Protein AF-A0A7S1H3G4-F1 (afdb_monomer_lite)

Foldseek 3Di:
DFAFDDDADAQADPVGGGDDDDDDDPVVPDPPDQDPWDKFADDDPDDPAQDKDFDWAADDAAARDDFHDPDNDGDDDDARTDDQFASGPPPHGAPHGRGHTDPDTQAIDSHRITTGDPSVSVND

Secondary structure (DSSP, 8-state):
-B--SSS---EEETTEEE--------TTS-TT-------EE---S--SS---EEEEEE-S-----S----TT--BPPPTT---SSEEETTTEE-SSTT--EEEEEEEEESSSEE---HHHHTT-

pLDDT: mean 86.73, std 7.77, range [60.0, 97.19]

Radius of gyration: 15.18 Å; chains: 1; bounding box: 39×26×37 Å

Sequence (124 aa):
SARGVGDNIVGMTASGARRALIQFDISRIPADAVVKDVVLDLDVKHSAGEPKLNLFRVTSPWSAGSAEGEGIDGTMAESEDSTWKYSTYTSIPWKTAGGDYDAQVLSSENMSFFWSTPELIKTV

Organism: NCBI:txid33649

Structure (mmCIF, N/CA/C/O backbone):
data_AF-A0A7S1H3G4-F1
#
_entry.id   AF-A0A7S1H3G4-F1
#
loop_
_atom_site.group_PDB
_atom_site.id
_atom_site.type_symbol
_atom_site.label_atom_id
_atom_site.label_alt_id
_atom_site.label_comp_id
_atom_site.label_asym_id
_atom_site.label_entity_id
_atom_site.label_seq_id
_atom_site.pdbx_PDB_ins_code
_atom_site.Cartn_x
_atom_site.Cartn_y
_atom_site.Cartn_z
_atom_site.occupancy
_atom_site.B_iso_or_equiv
_atom_site.auth_seq_id
_atom_site.auth_comp_id
_atom_site.auth_asym_id
_atom_site.auth_atom_id
_atom_site.pdbx_PDB_model_num
ATOM 1 N N . SER A 1 1 ? 11.225 0.964 -11.741 1.00 75.06 1 SER A N 1
ATOM 2 C CA . SER A 1 1 ? 11.574 -0.195 -10.916 1.00 75.06 1 SER A CA 1
ATOM 3 C C . SER A 1 1 ? 10.403 -0.533 -10.022 1.00 75.06 1 SER A C 1
ATOM 5 O O . SER A 1 1 ? 9.556 0.335 -9.796 1.00 75.06 1 SER A O 1
ATOM 7 N N . ALA A 1 2 ? 10.355 -1.777 -9.570 1.00 77.19 2 ALA A N 1
ATOM 8 C CA . ALA A 1 2 ? 9.401 -2.281 -8.596 1.00 77.19 2 ALA A CA 1
ATOM 9 C C . ALA A 1 2 ? 10.149 -2.942 -7.436 1.00 77.19 2 ALA A C 1
ATOM 11 O O . ALA A 1 2 ? 11.342 -3.253 -7.542 1.00 77.19 2 ALA A O 1
ATOM 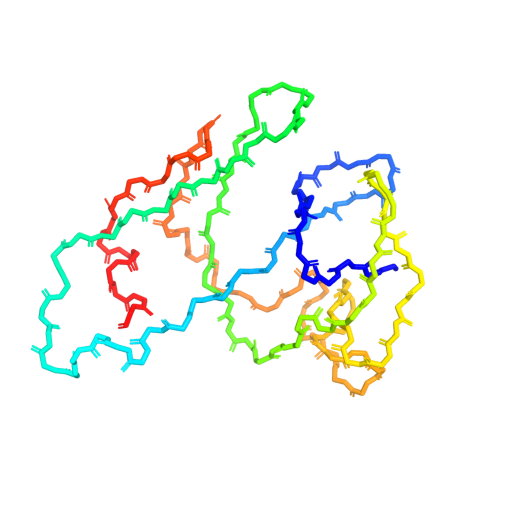12 N N . ARG A 1 3 ? 9.430 -3.111 -6.330 1.00 79.00 3 ARG A N 1
ATOM 13 C CA . ARG A 1 3 ? 9.800 -3.998 -5.237 1.00 79.00 3 ARG A CA 1
ATOM 14 C C . ARG A 1 3 ? 8.501 -4.585 -4.697 1.00 79.00 3 ARG A C 1
ATOM 16 O O . ARG A 1 3 ? 7.622 -3.821 -4.306 1.00 79.00 3 ARG A O 1
ATOM 23 N N . GLY A 1 4 ? 8.376 -5.899 -4.788 1.00 70.31 4 GLY A N 1
ATOM 24 C CA . GLY A 1 4 ? 7.223 -6.668 -4.368 1.00 70.31 4 GLY A CA 1
ATOM 25 C C . GLY A 1 4 ? 7.252 -6.942 -2.873 1.00 70.31 4 GLY A C 1
ATOM 26 O O . GLY A 1 4 ? 7.626 -6.082 -2.074 1.00 70.31 4 GLY A O 1
ATOM 27 N N . VAL A 1 5 ? 6.828 -8.140 -2.483 1.00 70.38 5 VAL A N 1
ATOM 28 C CA . VAL A 1 5 ? 6.708 -8.531 -1.072 1.00 70.38 5 VAL A CA 1
ATOM 29 C C . VAL A 1 5 ? 8.082 -8.571 -0.389 1.00 70.38 5 VAL A C 1
ATOM 31 O O . VAL A 1 5 ? 9.041 -9.087 -0.951 1.00 70.38 5 VAL A O 1
ATOM 34 N N . GLY A 1 6 ? 8.168 -8.062 0.845 1.00 72.94 6 GLY A N 1
ATOM 35 C CA . GLY A 1 6 ? 9.375 -8.138 1.674 1.00 72.94 6 GLY A CA 1
ATOM 36 C C . GLY A 1 6 ? 9.767 -6.796 2.287 1.00 72.94 6 GLY A C 1
ATOM 37 O O . GLY A 1 6 ? 8.912 -6.012 2.709 1.00 72.94 6 GLY A O 1
ATOM 38 N N . ASP A 1 7 ? 11.073 -6.540 2.357 1.00 74.50 7 ASP A N 1
ATOM 39 C CA . ASP A 1 7 ? 11.607 -5.297 2.909 1.00 74.50 7 ASP A CA 1
ATOM 40 C C . ASP A 1 7 ? 11.174 -4.109 2.055 1.00 74.50 7 ASP A C 1
ATOM 42 O O . ASP A 1 7 ? 11.466 -4.021 0.863 1.00 74.50 7 ASP A O 1
ATOM 46 N N . ASN A 1 8 ? 10.493 -3.155 2.672 1.00 80.12 8 ASN A N 1
ATOM 47 C CA . ASN A 1 8 ? 9.981 -1.986 1.977 1.00 80.12 8 ASN A CA 1
ATOM 48 C C . ASN A 1 8 ? 10.896 -0.775 2.167 1.00 80.12 8 ASN A C 1
ATOM 50 O O . ASN A 1 8 ? 11.570 -0.633 3.184 1.00 80.12 8 ASN A O 1
ATOM 54 N N . ILE A 1 9 ? 10.895 0.121 1.181 1.00 79.31 9 ILE A N 1
ATOM 55 C CA . ILE A 1 9 ? 11.679 1.360 1.209 1.00 79.31 9 ILE A CA 1
ATOM 56 C C . ILE A 1 9 ? 10.716 2.536 1.166 1.00 79.31 9 ILE A C 1
ATOM 58 O O . ILE A 1 9 ? 9.851 2.616 0.292 1.00 79.31 9 ILE A O 1
ATOM 62 N N . VAL A 1 10 ? 10.884 3.472 2.096 1.00 85.25 10 VAL A N 1
ATOM 63 C CA . VAL A 1 10 ? 10.061 4.680 2.204 1.00 85.25 10 VAL A CA 1
ATOM 64 C C . VAL A 1 10 ? 10.968 5.903 2.266 1.00 85.25 10 VAL A C 1
ATOM 66 O O . VAL A 1 10 ? 12.048 5.857 2.847 1.00 85.25 10 VAL A O 1
ATOM 69 N N . GLY A 1 11 ? 10.525 7.010 1.673 1.00 82.19 11 GLY A N 1
ATOM 70 C CA . GLY A 1 11 ? 11.220 8.293 1.748 1.00 82.19 11 GLY A CA 1
ATOM 71 C C . GLY A 1 11 ? 11.981 8.639 0.473 1.00 82.19 11 GLY A C 1
ATOM 72 O O . GLY A 1 11 ? 11.632 8.190 -0.617 1.00 82.19 11 GLY A O 1
ATOM 73 N N . MET A 1 12 ? 12.983 9.508 0.585 1.00 81.00 12 MET A N 1
ATOM 74 C CA . MET A 1 12 ? 13.758 9.984 -0.560 1.00 81.00 12 MET A CA 1
ATOM 75 C C . MET A 1 12 ? 15.080 9.225 -0.660 1.00 81.00 12 MET A C 1
ATOM 77 O O . MET A 1 12 ? 15.841 9.165 0.300 1.00 81.00 12 MET A O 1
ATOM 81 N N . THR A 1 13 ? 15.366 8.689 -1.843 1.00 76.31 13 THR A N 1
ATOM 82 C CA . THR A 1 13 ? 16.654 8.066 -2.181 1.00 76.31 13 THR A CA 1
ATOM 83 C C . THR A 1 13 ? 17.340 8.867 -3.288 1.00 76.31 13 THR A C 1
ATOM 85 O O . THR A 1 13 ? 16.714 9.724 -3.917 1.00 76.31 13 THR A O 1
ATOM 88 N N . ALA A 1 14 ? 18.603 8.557 -3.598 1.00 77.94 14 ALA A N 1
ATOM 89 C CA . ALA A 1 14 ? 19.283 9.129 -4.767 1.00 77.94 14 ALA A CA 1
ATOM 90 C C . ALA A 1 14 ? 18.533 8.846 -6.087 1.00 77.94 14 ALA A C 1
ATOM 92 O O . ALA A 1 14 ? 18.640 9.607 -7.044 1.00 77.94 14 ALA A O 1
ATOM 93 N N . SER A 1 15 ? 17.729 7.779 -6.125 1.00 75.75 15 SER A N 1
ATOM 94 C CA . SER A 1 15 ? 16.904 7.370 -7.262 1.00 75.75 15 SER A CA 1
ATOM 95 C C . SER A 1 15 ? 15.434 7.825 -7.140 1.00 75.75 15 SER A C 1
ATOM 97 O O . SER A 1 15 ? 14.551 7.300 -7.831 1.00 75.75 15 SER A O 1
ATOM 99 N N . GLY A 1 16 ? 15.160 8.812 -6.278 1.00 80.75 16 GLY A N 1
ATOM 100 C CA . GLY A 1 16 ? 13.875 9.499 -6.135 1.00 80.75 16 GLY A CA 1
ATOM 101 C C . GLY A 1 16 ? 13.029 9.041 -4.945 1.00 80.75 16 GLY A C 1
ATOM 102 O O . GLY A 1 16 ? 13.470 8.265 -4.092 1.00 80.75 16 GLY A O 1
ATOM 103 N N . ALA A 1 17 ? 11.791 9.541 -4.897 1.00 84.12 17 ALA A N 1
ATOM 104 C CA . ALA A 1 17 ? 10.839 9.223 -3.839 1.00 84.12 17 ALA A CA 1
ATOM 105 C C . ALA A 1 17 ? 10.408 7.748 -3.891 1.00 84.12 17 ALA A C 1
ATOM 107 O O . ALA A 1 17 ? 10.268 7.149 -4.964 1.00 84.12 17 ALA A O 1
ATOM 108 N N . ARG A 1 18 ? 10.194 7.169 -2.713 1.00 85.94 18 ARG A N 1
ATOM 109 C CA . ARG A 1 18 ? 9.733 5.803 -2.484 1.00 85.94 18 ARG A CA 1
ATOM 110 C C . ARG A 1 18 ? 8.573 5.819 -1.500 1.00 85.94 18 ARG A C 1
ATOM 112 O O . ARG A 1 18 ? 8.574 6.566 -0.520 1.00 85.94 18 ARG A O 1
ATOM 119 N N . ARG A 1 19 ? 7.576 4.995 -1.795 1.00 89.56 19 ARG A N 1
ATOM 120 C CA . ARG A 1 19 ? 6.410 4.747 -0.954 1.00 89.56 19 ARG A CA 1
ATOM 121 C C . ARG A 1 19 ? 6.242 3.242 -0.861 1.00 89.56 19 ARG A C 1
ATOM 123 O O . ARG A 1 19 ? 6.371 2.562 -1.876 1.00 89.56 19 ARG A O 1
ATOM 130 N N . ALA A 1 20 ? 5.955 2.767 0.340 1.00 89.81 20 ALA A N 1
ATOM 131 C CA . ALA A 1 20 ? 5.556 1.391 0.565 1.00 89.81 20 ALA A CA 1
ATOM 132 C C . ALA A 1 20 ? 4.038 1.284 0.431 1.00 89.81 20 ALA A C 1
ATOM 134 O O . ALA A 1 20 ? 3.310 2.184 0.858 1.00 89.81 20 ALA A O 1
ATOM 135 N N . LEU A 1 21 ? 3.577 0.177 -0.139 1.00 92.44 21 LEU A N 1
ATOM 136 C CA . LEU A 1 21 ? 2.178 -0.219 -0.109 1.00 92.44 21 LEU A CA 1
ATOM 137 C C . LEU A 1 21 ? 2.073 -1.420 0.824 1.00 92.44 21 LEU A C 1
ATOM 139 O O . LEU A 1 21 ? 2.846 -2.368 0.714 1.00 92.44 21 LEU A O 1
ATOM 143 N N . ILE A 1 22 ? 1.148 -1.352 1.775 1.00 90.56 22 ILE A N 1
ATOM 144 C CA . ILE A 1 22 ? 0.959 -2.385 2.790 1.00 90.56 22 ILE A CA 1
ATOM 145 C C . ILE A 1 22 ? -0.516 -2.761 2.784 1.00 90.56 22 ILE A C 1
ATOM 147 O O . ILE A 1 22 ? -1.387 -1.889 2.761 1.00 90.56 22 ILE A O 1
ATOM 151 N N . GLN A 1 23 ? -0.791 -4.060 2.794 1.00 90.44 23 GLN A N 1
ATOM 152 C CA . GLN A 1 23 ? -2.132 -4.608 2.909 1.00 90.44 23 GLN A CA 1
ATOM 153 C C . GLN A 1 23 ? -2.139 -5.678 3.995 1.00 90.44 23 GLN A C 1
ATOM 155 O O . GLN A 1 23 ? -1.207 -6.471 4.104 1.00 90.44 23 GLN A O 1
ATOM 160 N N . PHE A 1 24 ? -3.216 -5.703 4.773 1.00 88.62 24 PHE A N 1
ATOM 161 C CA . PHE A 1 24 ? -3.461 -6.717 5.787 1.00 88.62 24 PHE A CA 1
ATOM 162 C C . PHE A 1 24 ? -4.664 -7.557 5.370 1.00 88.62 24 PHE A C 1
ATOM 164 O O . PHE A 1 24 ? -5.681 -7.014 4.933 1.00 88.62 24 PHE A O 1
ATOM 171 N N . ASP A 1 25 ? -4.558 -8.875 5.524 1.00 89.81 25 ASP A N 1
ATOM 172 C CA . ASP A 1 25 ? -5.726 -9.746 5.466 1.00 89.81 25 ASP A CA 1
ATOM 173 C C . ASP A 1 25 ? -6.465 -9.672 6.806 1.00 89.81 25 ASP A C 1
ATOM 175 O O . ASP A 1 25 ? -6.039 -10.237 7.815 1.00 89.81 25 ASP A O 1
ATOM 179 N N . ILE A 1 26 ? -7.577 -8.943 6.803 1.00 88.81 26 ILE A N 1
ATOM 180 C CA . ILE A 1 26 ? -8.448 -8.759 7.965 1.00 88.81 26 ILE A CA 1
ATOM 181 C C . ILE A 1 26 ? -9.653 -9.707 7.959 1.00 88.81 26 ILE A C 1
ATOM 183 O O . ILE A 1 26 ? -10.526 -9.573 8.808 1.00 88.81 26 ILE A O 1
ATOM 187 N N . SER A 1 27 ? -9.710 -10.692 7.053 1.00 89.75 27 SER A N 1
ATOM 188 C CA . SER A 1 27 ? -10.849 -11.624 6.918 1.00 89.75 27 SER A CA 1
ATOM 189 C C . SER A 1 27 ? -11.161 -12.431 8.183 1.00 89.75 27 SER A C 1
ATOM 191 O O . SER A 1 27 ? -12.252 -12.982 8.325 1.00 89.75 27 SER A O 1
ATOM 193 N N . ARG A 1 28 ? -10.207 -12.499 9.118 1.00 90.31 28 ARG A N 1
ATOM 194 C CA . ARG A 1 28 ? -10.361 -13.157 10.422 1.00 90.31 28 ARG A CA 1
ATOM 195 C C . ARG A 1 28 ? -11.063 -12.293 11.470 1.00 90.31 28 ARG A C 1
ATOM 197 O O . ARG A 1 28 ? -11.441 -12.825 12.511 1.00 90.31 28 ARG A O 1
ATOM 204 N N . ILE A 1 29 ? -11.209 -10.991 11.232 1.00 89.00 29 ILE A N 1
ATOM 205 C CA . ILE A 1 29 ? -11.960 -10.091 12.108 1.00 89.00 29 ILE A CA 1
ATOM 206 C C . ILE A 1 29 ? -13.454 -10.279 11.794 1.00 89.00 29 ILE A C 1
ATOM 208 O O . ILE A 1 29 ? -13.848 -10.125 10.637 1.00 89.00 29 ILE A O 1
ATOM 212 N N . PRO A 1 30 ? -14.298 -10.632 12.782 1.00 92.00 30 PRO A N 1
ATOM 213 C CA . PRO A 1 30 ? -15.739 -10.745 12.569 1.00 92.00 30 PRO A CA 1
ATOM 214 C C . PRO A 1 30 ? -16.345 -9.438 12.048 1.00 92.00 30 PRO A C 1
ATOM 216 O O . PRO A 1 30 ? -15.963 -8.357 12.488 1.00 92.00 30 PRO A O 1
ATOM 219 N N . ALA A 1 31 ? -17.329 -9.533 11.152 1.00 87.81 31 ALA A N 1
ATOM 220 C CA . ALA A 1 31 ? -17.966 -8.359 10.547 1.00 87.81 31 ALA A CA 1
ATOM 221 C C . ALA A 1 31 ? -18.731 -7.476 11.556 1.00 87.81 31 ALA A C 1
ATOM 223 O O . ALA A 1 31 ? -19.000 -6.312 11.274 1.00 87.81 31 ALA A O 1
ATOM 224 N N . ASP A 1 32 ? -19.095 -8.024 12.717 1.00 91.75 32 ASP A N 1
ATOM 225 C CA . ASP A 1 32 ? -19.755 -7.331 13.826 1.00 91.75 32 ASP A CA 1
ATOM 226 C C . ASP A 1 32 ? -18.782 -6.904 14.941 1.00 91.75 32 ASP A C 1
ATOM 228 O O . ASP A 1 32 ? -19.204 -6.345 15.957 1.00 91.75 32 ASP A O 1
ATOM 232 N N . ALA A 1 33 ? -17.478 -7.146 14.770 1.00 92.06 33 ALA A N 1
ATOM 233 C CA . ALA A 1 33 ? -16.479 -6.738 15.741 1.00 92.06 33 ALA A CA 1
ATOM 234 C C . ALA A 1 33 ? -16.383 -5.210 15.812 1.00 92.06 33 ALA A C 1
ATOM 236 O O . ALA A 1 33 ? -16.224 -4.514 14.811 1.00 92.06 33 ALA A O 1
ATOM 237 N N . VAL A 1 34 ? -16.405 -4.682 17.035 1.00 90.69 34 VAL A N 1
ATOM 238 C CA . VAL A 1 34 ? -16.103 -3.272 17.281 1.00 90.69 34 VAL A CA 1
ATOM 239 C C . VAL A 1 34 ? -14.600 -3.136 17.485 1.00 90.69 34 VAL A C 1
ATOM 241 O O . VAL A 1 34 ? -14.073 -3.493 18.542 1.00 90.69 34 VAL A O 1
ATOM 244 N N . VAL A 1 35 ? -13.910 -2.611 16.475 1.00 89.38 35 VAL A N 1
ATOM 245 C CA . VAL A 1 35 ? -12.484 -2.284 16.564 1.00 89.38 35 VAL A CA 1
ATOM 246 C C . VAL A 1 35 ? -12.317 -1.091 17.501 1.00 89.38 35 VAL A C 1
ATOM 248 O O . VAL A 1 35 ? -12.799 0.004 17.221 1.00 89.38 35 VAL A O 1
ATOM 251 N N . LYS A 1 36 ? -11.668 -1.317 18.644 1.00 90.00 36 LYS A N 1
ATOM 252 C CA . LYS A 1 36 ? -11.396 -0.260 19.629 1.00 90.00 36 LYS A CA 1
ATOM 253 C C . LYS A 1 36 ? -10.069 0.431 19.373 1.00 90.00 36 LYS A C 1
ATOM 255 O O . LYS A 1 36 ? -9.997 1.644 19.499 1.00 90.00 36 LYS A O 1
ATOM 260 N N . ASP A 1 37 ? -9.063 -0.349 18.992 1.00 87.94 37 ASP A N 1
ATOM 261 C CA . ASP A 1 37 ? -7.704 0.123 18.787 1.00 87.94 37 ASP A CA 1
ATOM 262 C C . ASP A 1 37 ? -7.047 -0.615 17.624 1.00 87.94 37 ASP A C 1
ATOM 264 O O . ASP A 1 37 ? -7.260 -1.815 17.435 1.00 87.94 37 ASP A O 1
ATOM 268 N N . VAL A 1 38 ? -6.225 0.111 16.868 1.00 89.62 38 VAL A N 1
ATOM 269 C CA . VAL A 1 38 ? -5.354 -0.433 15.823 1.00 89.62 38 VAL A CA 1
ATOM 270 C C . VAL A 1 38 ? -3.943 0.068 16.083 1.00 89.62 38 VAL A C 1
ATOM 272 O O . VAL A 1 38 ? -3.742 1.256 16.308 1.00 89.62 38 VAL A O 1
ATOM 275 N N . VAL A 1 39 ? -2.962 -0.826 16.045 1.00 89.81 39 VAL A N 1
ATOM 276 C CA . VAL A 1 39 ? -1.547 -0.469 16.167 1.00 89.81 39 VAL A CA 1
ATOM 277 C C . VAL A 1 39 ? -0.812 -1.064 14.981 1.00 89.81 39 VAL A C 1
ATOM 279 O O . VAL A 1 39 ? -0.971 -2.250 14.688 1.00 89.81 39 VAL A O 1
ATOM 282 N N . LEU A 1 40 ? -0.016 -0.237 14.307 1.00 89.81 40 LEU A N 1
ATOM 283 C CA . LEU A 1 40 ? 0.917 -0.685 13.283 1.00 89.81 40 LEU A CA 1
ATOM 284 C C . LEU A 1 40 ? 2.337 -0.497 13.806 1.00 89.81 40 LEU A C 1
ATOM 286 O O . LEU A 1 40 ? 2.747 0.623 14.095 1.00 89.81 40 LEU A O 1
ATOM 290 N N . ASP A 1 41 ? 3.078 -1.593 13.885 1.00 88.69 41 ASP A N 1
ATOM 291 C CA . ASP A 1 41 ? 4.490 -1.602 14.249 1.00 88.69 41 ASP A CA 1
ATOM 292 C C . ASP A 1 41 ? 5.307 -2.075 13.042 1.00 88.69 41 ASP A C 1
ATOM 294 O O . ASP A 1 41 ? 5.044 -3.150 12.493 1.00 88.69 41 ASP A O 1
ATOM 298 N N . LEU A 1 42 ? 6.244 -1.247 12.579 1.00 85.50 42 LEU A N 1
ATOM 299 C CA . LEU A 1 42 ? 7.148 -1.572 11.478 1.00 85.50 42 LEU A CA 1
ATOM 300 C C . LEU A 1 42 ? 8.576 -1.743 12.009 1.00 85.50 42 LEU A C 1
ATOM 302 O O . LEU A 1 42 ? 9.082 -0.914 12.764 1.00 85.50 42 LEU A O 1
ATOM 306 N N . ASP A 1 43 ? 9.264 -2.782 11.544 1.00 84.38 43 ASP A N 1
ATOM 307 C CA . ASP A 1 43 ? 10.686 -2.967 11.831 1.00 84.38 43 ASP A CA 1
ATOM 308 C C . ASP A 1 43 ? 11.543 -2.155 10.846 1.00 84.38 43 ASP A C 1
ATOM 310 O O . ASP A 1 43 ? 11.439 -2.310 9.624 1.00 84.38 43 ASP A O 1
ATOM 314 N N . VAL A 1 44 ? 12.390 -1.265 11.369 1.00 82.62 44 VAL A N 1
ATOM 315 C CA . VAL A 1 44 ? 13.258 -0.401 10.556 1.00 82.62 44 VAL A CA 1
ATOM 316 C C . VAL A 1 44 ? 14.653 -0.991 10.513 1.00 82.62 44 VAL A C 1
ATOM 318 O O . VAL A 1 44 ? 15.466 -0.784 11.410 1.00 82.62 44 VAL A O 1
ATOM 321 N N . LYS A 1 45 ? 14.962 -1.664 9.405 1.00 80.31 45 LYS A N 1
ATOM 322 C CA . LYS A 1 45 ? 16.288 -2.260 9.195 1.00 80.31 45 LYS A CA 1
ATOM 323 C C . LYS A 1 45 ? 17.386 -1.218 8.992 1.00 80.31 45 LYS A C 1
ATOM 325 O O . LYS A 1 45 ? 18.498 -1.378 9.486 1.00 80.31 45 LYS A O 1
ATOM 330 N N . HIS A 1 46 ? 17.078 -0.146 8.263 1.00 80.25 46 HIS A N 1
ATOM 331 C CA . HIS A 1 46 ? 18.015 0.933 7.964 1.00 80.25 46 HIS A CA 1
ATOM 332 C C . HIS A 1 46 ? 17.288 2.274 7.893 1.00 80.25 46 HIS A C 1
ATOM 334 O O . HIS A 1 46 ? 16.203 2.366 7.323 1.00 80.25 46 HIS A O 1
ATOM 340 N N . SER A 1 47 ? 17.920 3.327 8.412 1.00 82.38 47 SER A N 1
ATOM 341 C CA . SER A 1 47 ? 17.428 4.694 8.276 1.00 82.38 47 SER A CA 1
ATOM 342 C C . SER A 1 47 ? 18.577 5.694 8.174 1.00 82.38 47 SER A C 1
ATOM 344 O O . SER A 1 47 ? 19.574 5.582 8.883 1.00 82.38 47 SER A O 1
ATOM 346 N N . ALA A 1 48 ? 18.421 6.701 7.314 1.00 79.62 48 ALA A N 1
ATOM 347 C CA . ALA A 1 48 ? 19.344 7.830 7.185 1.00 79.62 48 ALA A CA 1
ATOM 348 C C . ALA A 1 48 ? 18.969 8.995 8.131 1.00 79.62 48 ALA A C 1
ATOM 350 O O . ALA A 1 48 ? 19.095 10.162 7.762 1.00 79.62 48 ALA A O 1
ATOM 351 N N . GLY A 1 49 ? 18.451 8.682 9.325 1.00 80.94 49 GLY A N 1
ATOM 352 C CA . GLY A 1 49 ? 17.979 9.645 10.326 1.00 80.94 49 GLY A CA 1
ATOM 353 C C . GLY A 1 49 ? 16.704 9.181 11.037 1.00 80.94 49 GLY A C 1
ATOM 354 O O . GLY A 1 49 ? 16.430 7.985 11.109 1.00 80.94 49 GLY A O 1
ATOM 355 N N . GLU A 1 50 ? 15.909 10.130 11.527 1.00 78.81 50 GLU A N 1
ATOM 356 C CA . GLU A 1 50 ? 14.569 9.896 12.087 1.00 78.81 50 GLU A CA 1
ATOM 357 C C . GLU A 1 50 ? 13.514 10.365 11.071 1.00 78.81 50 GLU A C 1
ATOM 359 O O . GLU A 1 50 ? 13.160 11.549 11.038 1.00 78.81 50 GLU A O 1
ATOM 364 N N . PRO A 1 51 ? 13.071 9.496 10.144 1.00 78.56 51 PRO A N 1
ATOM 365 C CA . PRO A 1 51 ? 12.134 9.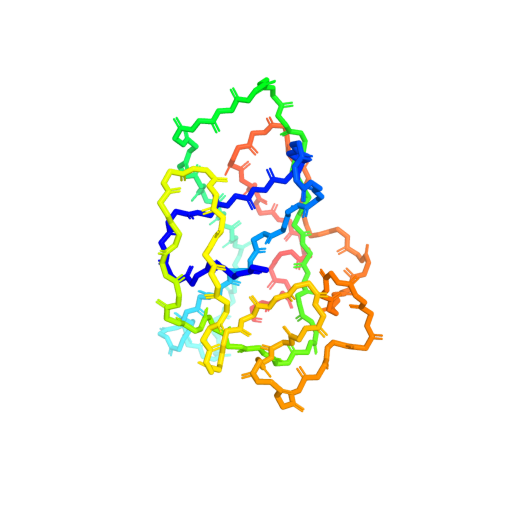896 9.114 1.00 78.56 51 PRO A CA 1
ATOM 366 C C . PRO A 1 51 ? 10.754 10.108 9.728 1.00 78.56 51 PRO A C 1
ATOM 368 O O . PRO A 1 51 ? 10.213 9.233 10.399 1.00 78.56 51 PRO A O 1
ATOM 371 N N . LYS A 1 52 ? 10.136 11.248 9.412 1.00 86.44 52 LYS A N 1
ATOM 372 C CA . LYS A 1 52 ? 8.705 11.425 9.634 1.00 86.44 52 LYS A CA 1
ATOM 373 C C . LYS A 1 52 ? 7.932 10.607 8.605 1.00 86.44 52 LYS A C 1
ATOM 375 O O . LYS A 1 52 ? 7.971 10.907 7.409 1.00 86.44 52 LYS A O 1
ATOM 380 N N . LEU A 1 53 ? 7.223 9.593 9.074 1.00 88.88 53 LEU A N 1
ATOM 381 C CA . LEU A 1 53 ? 6.385 8.724 8.269 1.00 88.88 53 LEU A CA 1
ATOM 382 C C . LEU A 1 53 ? 4.925 9.140 8.416 1.00 88.88 53 LEU A C 1
ATOM 384 O O . LEU A 1 53 ? 4.440 9.372 9.518 1.00 88.88 53 LEU A O 1
ATOM 388 N N . ASN A 1 54 ? 4.219 9.207 7.291 1.00 91.88 54 ASN A N 1
ATOM 389 C CA . ASN A 1 54 ? 2.783 9.457 7.257 1.00 91.88 54 ASN A CA 1
ATOM 390 C C . ASN A 1 54 ? 2.091 8.247 6.633 1.00 91.88 54 ASN A C 1
ATOM 392 O O . ASN A 1 54 ? 2.499 7.788 5.562 1.00 91.88 54 ASN A O 1
ATOM 396 N N . LEU A 1 55 ? 1.033 7.771 7.280 1.00 92.81 55 LEU A N 1
ATOM 397 C CA . LEU A 1 55 ? 0.199 6.688 6.785 1.00 92.81 55 LEU A CA 1
ATOM 398 C C . LEU A 1 55 ? -1.040 7.255 6.086 1.00 92.81 55 LEU A C 1
ATOM 400 O O . LEU A 1 55 ? -1.711 8.140 6.616 1.00 92.81 55 LEU A O 1
ATOM 404 N N . PHE A 1 56 ? -1.351 6.719 4.908 1.00 94.19 56 PHE A N 1
ATOM 405 C CA . PHE A 1 56 ? -2.494 7.120 4.089 1.00 94.19 56 PHE A CA 1
ATOM 406 C C . PHE A 1 56 ? -3.260 5.888 3.614 1.00 94.19 56 PHE A C 1
ATOM 408 O O . PHE A 1 56 ? -2.665 4.833 3.381 1.00 94.19 56 PHE A O 1
ATOM 415 N N . ARG A 1 57 ? -4.574 6.030 3.412 1.00 94.44 57 ARG A N 1
ATOM 416 C CA . ARG A 1 57 ? -5.399 4.972 2.821 1.00 94.44 57 ARG A CA 1
ATOM 417 C C . ARG A 1 57 ? -5.218 4.951 1.305 1.00 94.44 57 ARG A C 1
ATOM 419 O O . ARG A 1 57 ? -5.518 5.939 0.641 1.00 94.44 57 ARG A O 1
ATOM 426 N N . VAL A 1 58 ? -4.801 3.814 0.752 1.00 95.44 58 VAL A N 1
ATOM 427 C CA . VAL A 1 58 ? -4.788 3.571 -0.702 1.00 95.44 58 VAL A CA 1
ATOM 428 C C . VAL A 1 58 ? -6.228 3.393 -1.199 1.00 95.44 58 VAL A C 1
ATOM 430 O O . VAL A 1 58 ? -7.020 2.695 -0.566 1.00 95.44 58 VAL A O 1
ATOM 433 N N . THR A 1 59 ? -6.586 4.035 -2.312 1.00 95.50 59 THR A N 1
ATOM 434 C CA . THR A 1 59 ? -7.980 4.108 -2.802 1.00 95.50 59 THR A CA 1
ATOM 435 C C . THR A 1 59 ? -8.226 3.383 -4.123 1.00 95.50 59 THR A C 1
ATOM 437 O O . THR A 1 59 ? -9.382 3.146 -4.473 1.00 95.50 59 THR A O 1
ATOM 440 N N . SER A 1 60 ? -7.168 2.987 -4.834 1.00 95.25 60 SER A N 1
ATOM 441 C CA . SER A 1 60 ? -7.256 2.141 -6.030 1.00 95.25 60 SER A CA 1
ATOM 442 C C . SER A 1 60 ? -6.718 0.736 -5.741 1.00 95.25 60 SER A C 1
ATOM 444 O O . SER A 1 60 ? -5.769 0.598 -4.965 1.00 95.25 60 SER A O 1
ATOM 446 N N . PRO A 1 61 ? -7.283 -0.314 -6.366 1.00 95.00 61 PRO A N 1
ATOM 447 C CA . PRO A 1 61 ? -6.712 -1.650 -6.284 1.00 95.00 61 PRO A CA 1
ATOM 448 C C . PRO A 1 61 ? -5.308 -1.671 -6.896 1.00 95.00 61 PRO A C 1
ATOM 450 O O . PRO A 1 61 ? -5.020 -0.971 -7.873 1.00 95.00 61 PRO A O 1
ATOM 453 N N . TRP A 1 62 ? -4.448 -2.493 -6.312 1.00 95.38 62 TRP A N 1
ATOM 454 C CA . TRP A 1 62 ? -3.063 -2.681 -6.717 1.00 95.38 62 TRP A CA 1
ATOM 455 C C . TRP A 1 62 ? -2.648 -4.127 -6.485 1.00 95.38 62 TRP A C 1
ATOM 457 O O . TRP A 1 62 ? -3.338 -4.868 -5.784 1.00 95.38 62 TRP A O 1
ATOM 467 N N . SER A 1 63 ? -1.528 -4.516 -7.080 1.00 93.62 63 SER A N 1
ATOM 468 C CA . SER A 1 63 ? -0.911 -5.814 -6.836 1.00 93.62 63 SER A CA 1
ATOM 469 C C . SER A 1 63 ? 0.493 -5.621 -6.281 1.00 93.62 63 SER A C 1
ATOM 471 O O . SER A 1 63 ? 1.232 -4.731 -6.716 1.00 93.62 63 SER A O 1
ATOM 473 N N . ALA A 1 64 ? 0.843 -6.435 -5.284 1.00 88.62 64 ALA A N 1
ATOM 474 C CA . ALA A 1 64 ? 2.182 -6.444 -4.714 1.00 88.62 64 ALA A CA 1
ATOM 475 C C . ALA A 1 64 ? 3.225 -6.882 -5.744 1.00 88.62 64 ALA A C 1
ATOM 477 O O . ALA A 1 64 ? 4.331 -6.352 -5.732 1.00 88.62 64 ALA A O 1
ATOM 478 N N . GLY A 1 65 ? 2.845 -7.777 -6.659 1.00 89.88 65 GLY A N 1
ATOM 479 C CA . GLY A 1 65 ? 3.751 -8.352 -7.642 1.00 89.88 65 GLY A CA 1
ATOM 480 C C . GLY A 1 65 ? 4.848 -9.222 -7.026 1.00 89.88 65 GLY A C 1
ATOM 481 O O . GLY A 1 65 ? 4.798 -9.580 -5.844 1.00 89.88 65 GLY A O 1
ATOM 482 N N . SER A 1 66 ? 5.823 -9.592 -7.853 1.00 88.44 66 SER A N 1
ATOM 483 C CA . SER A 1 66 ? 6.870 -10.573 -7.537 1.00 88.44 66 SER A CA 1
ATOM 484 C C . SER A 1 66 ? 8.286 -10.017 -7.600 1.00 88.44 66 SER A C 1
ATOM 486 O O . SER A 1 66 ? 9.198 -10.673 -7.101 1.00 88.44 66 SER A O 1
ATOM 488 N N . ALA A 1 67 ? 8.496 -8.825 -8.169 1.00 88.06 67 ALA A N 1
ATOM 489 C CA . ALA A 1 67 ? 9.845 -8.307 -8.358 1.00 88.06 67 ALA A CA 1
ATOM 490 C C . ALA A 1 67 ? 10.579 -8.080 -7.036 1.00 88.06 67 ALA A C 1
ATOM 492 O O . ALA A 1 67 ? 10.229 -7.204 -6.249 1.00 88.06 67 ALA A O 1
ATOM 493 N N . GLU A 1 68 ? 11.681 -8.785 -6.823 1.00 83.69 68 GLU A N 1
ATOM 494 C CA . GLU A 1 68 ? 12.482 -8.658 -5.610 1.00 83.69 68 GLU A CA 1
ATOM 495 C C . GLU A 1 68 ? 13.771 -7.881 -5.903 1.00 83.69 68 GLU A C 1
ATOM 497 O O . GLU A 1 68 ? 14.678 -8.350 -6.587 1.00 83.69 68 GLU A O 1
ATOM 502 N N . GLY A 1 69 ? 13.833 -6.634 -5.433 1.00 77.50 69 GLY A N 1
ATOM 503 C CA . GLY A 1 69 ? 15.040 -5.810 -5.532 1.00 77.50 69 GLY A CA 1
ATOM 504 C C . GLY A 1 69 ? 16.051 -6.135 -4.431 1.00 77.50 69 GLY A C 1
ATOM 505 O O . GLY A 1 69 ? 15.663 -6.330 -3.275 1.00 77.50 69 GLY A O 1
ATOM 506 N N . GLU A 1 70 ? 17.342 -6.139 -4.764 1.00 74.88 70 GLU A N 1
ATOM 507 C CA . GLU A 1 70 ? 18.427 -6.359 -3.802 1.00 74.88 70 GLU A CA 1
ATOM 508 C C . GLU A 1 70 ? 18.765 -5.085 -3.003 1.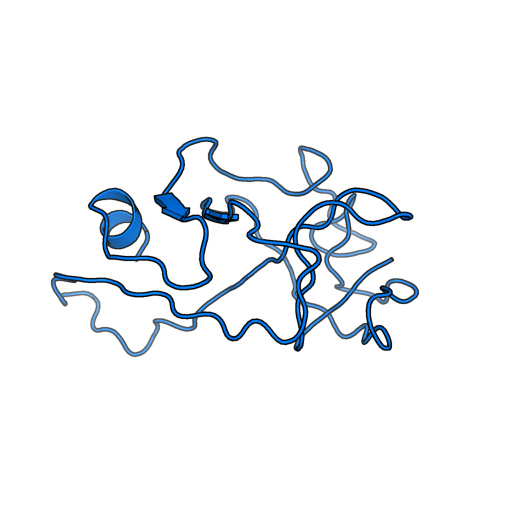00 74.88 70 GLU A C 1
ATOM 510 O O . GLU A 1 70 ? 18.799 -3.970 -3.528 1.00 74.88 70 GLU A O 1
ATOM 515 N N . GLY A 1 71 ? 19.053 -5.245 -1.707 1.00 74.31 71 GLY A N 1
ATOM 516 C CA . GLY A 1 71 ? 19.500 -4.147 -0.846 1.00 74.31 71 GLY A CA 1
ATOM 517 C C . GLY A 1 71 ? 18.469 -3.020 -0.705 1.00 74.31 71 GLY A C 1
ATOM 518 O O . GLY A 1 71 ? 17.366 -3.244 -0.202 1.00 74.31 71 GLY A O 1
ATOM 519 N N . ILE A 1 72 ? 18.852 -1.803 -1.107 1.00 71.62 72 ILE A N 1
ATOM 520 C CA . ILE A 1 72 ? 18.008 -0.593 -1.076 1.00 71.62 72 ILE A CA 1
ATOM 521 C C . ILE A 1 72 ? 17.519 -0.164 -2.468 1.00 71.62 72 ILE A C 1
ATOM 523 O O . ILE A 1 72 ? 16.968 0.928 -2.630 1.00 71.62 72 ILE A O 1
ATOM 527 N N . ASP A 1 73 ? 17.730 -1.000 -3.479 1.00 75.12 73 ASP A N 1
ATOM 528 C CA . ASP A 1 73 ? 17.332 -0.706 -4.845 1.00 75.12 73 ASP A CA 1
ATOM 529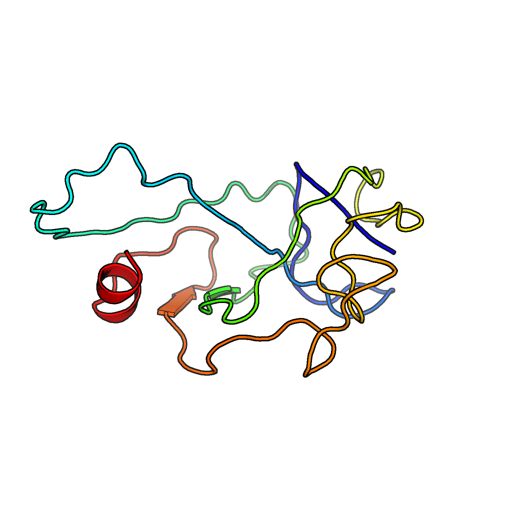 C C . ASP A 1 73 ? 16.114 -1.542 -5.247 1.00 75.12 73 ASP A C 1
ATOM 531 O O . ASP A 1 73 ? 15.886 -2.656 -4.778 1.00 75.12 73 ASP A O 1
ATOM 535 N N . GLY A 1 74 ? 15.284 -0.967 -6.115 1.00 79.75 74 GLY A N 1
ATOM 536 C CA . GLY A 1 74 ? 14.246 -1.731 -6.803 1.00 79.75 74 GLY A CA 1
ATOM 537 C C . GLY A 1 74 ? 14.833 -2.418 -8.033 1.00 79.75 74 GLY A C 1
ATOM 538 O O . GLY A 1 74 ? 15.820 -1.945 -8.591 1.00 79.75 74 GLY A O 1
ATOM 539 N N . THR A 1 75 ? 14.181 -3.469 -8.517 1.00 87.12 75 THR A N 1
ATOM 540 C CA . THR A 1 75 ? 14.576 -4.157 -9.756 1.00 87.12 75 THR A CA 1
ATOM 541 C C . THR A 1 75 ? 13.674 -3.757 -10.932 1.00 87.12 75 THR A C 1
ATOM 543 O O . THR A 1 75 ? 12.821 -2.862 -10.814 1.00 87.12 75 THR A O 1
ATOM 546 N N . MET A 1 76 ? 13.898 -4.335 -12.112 1.00 90.19 76 MET A N 1
ATOM 547 C CA . MET A 1 76 ? 12.993 -4.183 -13.252 1.00 90.19 76 MET A CA 1
ATOM 548 C C . MET A 1 76 ? 11.606 -4.717 -12.885 1.00 90.19 76 MET A C 1
ATOM 550 O O . MET A 1 76 ? 11.499 -5.739 -12.225 1.00 90.19 76 MET A O 1
ATOM 554 N N . ALA A 1 77 ? 10.557 -3.996 -13.289 1.00 91.75 77 ALA A N 1
ATOM 555 C CA . ALA A 1 77 ? 9.195 -4.410 -12.983 1.00 91.75 77 ALA A CA 1
ATOM 556 C C . ALA A 1 77 ? 8.785 -5.602 -13.858 1.00 91.75 77 ALA A C 1
ATOM 558 O O . ALA A 1 77 ? 8.947 -5.567 -15.082 1.00 91.75 77 ALA A O 1
ATOM 559 N N . GLU A 1 78 ? 8.236 -6.615 -13.215 1.00 92.75 78 GLU A N 1
ATOM 560 C CA . GLU A 1 78 ? 7.565 -7.772 -13.773 1.00 92.75 78 GLU A CA 1
ATOM 561 C C . GLU A 1 78 ? 6.059 -7.516 -13.878 1.00 92.75 78 GLU A C 1
ATOM 563 O O . GLU A 1 78 ? 5.514 -6.547 -13.338 1.00 92.75 78 GLU A O 1
ATOM 568 N N . SER A 1 79 ? 5.371 -8.377 -14.630 1.00 93.31 79 SER A N 1
ATOM 569 C CA . SER A 1 79 ? 3.913 -8.315 -14.719 1.00 93.31 79 SER A CA 1
ATOM 570 C C . SER A 1 79 ? 3.302 -8.361 -13.320 1.00 93.31 79 SER A C 1
ATOM 572 O O . SER A 1 79 ? 3.733 -9.131 -12.474 1.00 93.31 79 SER A O 1
ATOM 574 N N . GLU A 1 80 ? 2.263 -7.559 -13.123 1.00 93.50 80 GLU A N 1
ATOM 575 C CA . GLU A 1 80 ? 1.518 -7.374 -11.879 1.00 93.50 80 GLU A CA 1
ATOM 576 C C . GLU A 1 80 ? 2.214 -6.553 -10.790 1.00 93.50 80 GLU A C 1
ATOM 578 O O . GLU A 1 80 ? 1.583 -6.252 -9.783 1.00 93.50 80 GLU A O 1
ATOM 583 N N . ASP A 1 81 ? 3.438 -6.074 -10.995 1.00 93.69 81 ASP A N 1
ATOM 584 C CA . ASP A 1 81 ? 4.078 -5.213 -10.004 1.00 93.69 81 ASP A CA 1
ATOM 585 C C . ASP A 1 81 ? 3.422 -3.838 -9.870 1.00 93.69 81 ASP A C 1
ATOM 587 O O . ASP A 1 81 ? 3.057 -3.175 -10.851 1.00 93.69 81 ASP A O 1
ATOM 591 N N . SER A 1 82 ? 3.411 -3.330 -8.641 1.00 93.62 82 SER A N 1
ATOM 592 C CA . SER A 1 82 ? 3.206 -1.907 -8.393 1.00 93.62 82 SER A CA 1
ATOM 593 C C . SER A 1 82 ? 4.480 -1.109 -8.668 1.00 93.62 82 SER A C 1
ATOM 595 O O . SER A 1 82 ? 5.574 -1.405 -8.190 1.00 93.62 82 SER A O 1
ATOM 597 N N . THR A 1 83 ? 4.331 -0.027 -9.423 1.00 92.69 83 THR A N 1
ATOM 598 C CA . THR A 1 83 ? 5.397 0.931 -9.735 1.00 92.69 83 THR A CA 1
ATOM 599 C C . THR A 1 83 ? 4.915 2.353 -9.467 1.00 92.69 83 THR A C 1
ATOM 601 O O . THR A 1 83 ? 3.745 2.594 -9.181 1.00 92.69 83 THR A O 1
ATOM 604 N N . TRP A 1 84 ? 5.789 3.346 -9.650 1.00 92.81 84 TRP A N 1
ATOM 605 C CA . TRP A 1 84 ? 5.382 4.753 -9.561 1.00 92.81 84 TRP A CA 1
ATOM 606 C C . TRP A 1 84 ? 4.275 5.136 -10.563 1.00 92.81 84 TRP A C 1
ATOM 608 O O . TRP A 1 84 ? 3.508 6.059 -10.305 1.00 92.81 84 TRP A O 1
ATOM 618 N N . LYS A 1 85 ? 4.177 4.458 -11.715 1.00 94.75 85 LYS A N 1
ATOM 619 C CA . LYS A 1 85 ? 3.203 4.786 -12.775 1.00 94.75 85 LYS A CA 1
ATOM 620 C C . LYS A 1 85 ? 2.024 3.814 -12.857 1.00 94.75 85 LYS A C 1
ATOM 622 O O . LYS A 1 85 ? 0.964 4.215 -13.320 1.00 94.75 85 LYS A O 1
ATOM 627 N N . TYR A 1 86 ? 2.203 2.574 -12.409 1.00 96.00 86 TYR A N 1
ATOM 628 C CA . TYR A 1 86 ? 1.222 1.497 -12.545 1.00 96.00 86 TYR A CA 1
ATOM 629 C C . TYR A 1 86 ? 0.873 0.898 -11.190 1.00 96.00 86 TYR A C 1
ATOM 631 O O . TYR A 1 86 ? 1.786 0.577 -10.434 1.00 96.00 86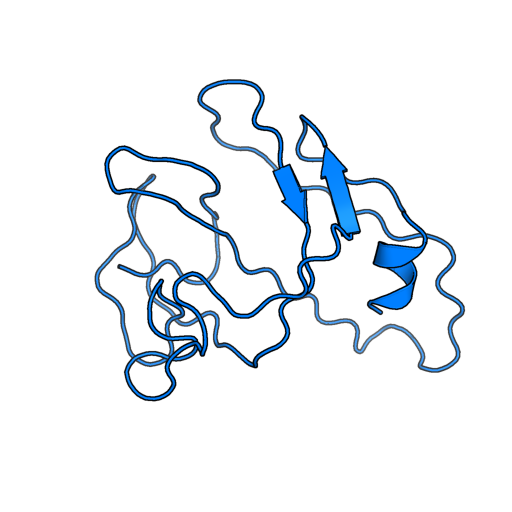 TYR A O 1
ATOM 639 N N . SER A 1 87 ? -0.420 0.726 -10.907 1.00 96.50 87 SER A N 1
ATOM 640 C CA . SER A 1 87 ? -0.889 -0.073 -9.765 1.00 96.50 87 SER A CA 1
ATOM 641 C C . SER A 1 87 ? -0.811 -1.570 -10.048 1.00 96.50 87 SER A C 1
ATOM 643 O O . SER A 1 87 ? -0.776 -2.392 -9.136 1.00 96.50 87 SER A O 1
ATOM 645 N N . THR A 1 88 ? -0.801 -1.930 -11.329 1.00 96.25 88 THR A N 1
ATOM 646 C CA . THR A 1 88 ? -0.579 -3.290 -11.815 1.00 96.25 88 THR A CA 1
ATOM 647 C C . THR A 1 88 ? 0.120 -3.174 -13.161 1.00 96.25 88 THR A C 1
ATOM 649 O O . THR A 1 88 ? -0.493 -2.849 -14.178 1.00 96.25 88 THR A O 1
ATOM 652 N N . TYR A 1 89 ? 1.437 -3.339 -13.168 1.00 95.62 89 TYR A N 1
ATOM 653 C CA . TYR A 1 89 ? 2.244 -3.246 -14.379 1.00 95.62 89 TYR A CA 1
ATOM 654 C C . TYR A 1 89 ? 1.932 -4.415 -15.328 1.00 95.62 89 TYR A C 1
ATOM 656 O O . TYR A 1 89 ? 1.727 -5.536 -14.892 1.00 95.62 89 TYR A O 1
ATOM 664 N N . THR A 1 90 ? 1.847 -4.246 -16.645 1.00 94.88 90 THR A N 1
ATOM 665 C CA . THR A 1 90 ? 1.898 -3.024 -17.473 1.00 94.88 90 THR A CA 1
ATOM 666 C C . THR A 1 90 ? 0.513 -2.438 -17.773 1.00 94.88 90 THR A C 1
ATOM 668 O O . THR A 1 90 ? 0.396 -1.521 -18.585 1.00 94.88 90 THR A O 1
ATOM 671 N N . SER A 1 91 ? -0.548 -2.997 -17.192 1.00 95.00 91 SER A N 1
ATOM 672 C CA . SER A 1 91 ? -1.915 -2.864 -17.700 1.00 95.00 91 SER A CA 1
ATOM 673 C C . SER A 1 91 ? -2.720 -1.747 -17.042 1.00 95.00 91 SER A C 1
ATOM 675 O O . SER A 1 91 ? -3.488 -1.072 -17.727 1.00 95.00 91 SER A O 1
ATOM 677 N N . ILE A 1 92 ? -2.548 -1.529 -15.736 1.00 97.12 92 ILE A N 1
ATOM 678 C CA . ILE A 1 92 ? -3.380 -0.607 -14.955 1.00 97.12 92 ILE A CA 1
ATOM 679 C C . ILE A 1 92 ? -2.513 0.534 -14.407 1.00 97.12 92 ILE A C 1
ATOM 681 O O . ILE A 1 92 ? -1.698 0.314 -13.501 1.00 97.12 92 ILE A O 1
ATOM 685 N N . PRO A 1 93 ? -2.640 1.761 -14.950 1.00 97.19 93 PRO A N 1
ATOM 686 C CA . PRO A 1 93 ? -1.958 2.928 -14.411 1.00 97.19 93 PRO A CA 1
ATOM 687 C C . PRO A 1 93 ? -2.620 3.404 -13.110 1.00 97.19 93 PRO A C 1
ATOM 689 O O . PRO A 1 93 ? -3.832 3.273 -12.933 1.00 97.19 93 PRO A O 1
ATOM 692 N N . TRP A 1 94 ? -1.841 4.042 -12.237 1.00 97.12 94 TRP A N 1
ATOM 693 C CA . TRP A 1 94 ? -2.421 4.910 -11.207 1.00 97.12 94 TRP A CA 1
ATOM 694 C C . TRP A 1 94 ? -3.091 6.119 -11.865 1.00 97.12 94 TRP A C 1
ATOM 696 O O . TRP A 1 94 ? -2.630 6.583 -12.912 1.00 97.12 94 TRP A O 1
ATOM 706 N N . LYS A 1 95 ? -4.125 6.697 -11.240 1.00 96.62 95 LYS A N 1
ATOM 707 C CA . LYS A 1 95 ? -4.669 7.986 -11.706 1.00 96.62 95 LYS A CA 1
ATOM 708 C C . LYS A 1 95 ? -3.665 9.109 -11.459 1.00 96.62 95 LYS A C 1
ATOM 710 O O . LYS A 1 95 ? -3.498 9.980 -12.308 1.00 96.62 95 LYS A O 1
ATOM 715 N N . THR A 1 96 ? -2.979 9.062 -10.316 1.00 94.06 96 THR A N 1
ATOM 716 C CA . THR A 1 96 ? -1.883 9.968 -9.959 1.00 94.06 96 THR A CA 1
ATOM 717 C C . THR A 1 96 ? -0.592 9.185 -9.753 1.00 94.06 96 THR A C 1
ATOM 719 O O . THR A 1 96 ? -0.541 8.216 -8.998 1.00 94.06 96 THR A O 1
ATOM 722 N N . ALA A 1 97 ? 0.486 9.614 -10.413 1.00 92.56 97 ALA A N 1
ATOM 723 C CA . ALA A 1 97 ? 1.783 8.965 -10.262 1.00 92.56 97 ALA A CA 1
ATOM 724 C C . ALA A 1 97 ? 2.242 8.980 -8.790 1.00 92.56 97 ALA A C 1
ATOM 726 O O . ALA A 1 97 ? 2.181 10.007 -8.113 1.00 92.56 97 ALA A O 1
ATOM 727 N N . GLY A 1 98 ? 2.724 7.835 -8.314 1.00 89.88 98 GLY A N 1
ATOM 728 C CA . GLY A 1 98 ? 3.091 7.599 -6.921 1.00 89.88 98 GLY A CA 1
ATOM 729 C C . GLY A 1 98 ? 2.002 6.949 -6.071 1.00 89.88 98 GLY A C 1
ATOM 730 O O . GLY A 1 98 ? 2.211 6.808 -4.866 1.00 89.88 98 GLY A O 1
ATOM 731 N N . GLY A 1 99 ? 0.879 6.551 -6.669 1.00 93.88 99 GLY A N 1
ATOM 732 C CA . GLY A 1 99 ? -0.217 5.866 -5.988 1.00 93.88 99 GLY A CA 1
ATOM 733 C C . GLY A 1 99 ? -1.452 6.744 -5.824 1.00 93.88 99 GLY A C 1
ATOM 734 O O . GLY A 1 99 ? -1.338 7.950 -5.603 1.00 93.88 99 GLY A O 1
ATOM 735 N N . ASP A 1 100 ? -2.626 6.116 -5.878 1.00 96.06 100 ASP A N 1
ATOM 736 C CA . ASP A 1 100 ? -3.900 6.754 -5.549 1.00 96.06 100 ASP A CA 1
ATOM 737 C C . ASP A 1 100 ? -4.206 6.538 -4.062 1.00 96.06 100 ASP A C 1
ATOM 739 O O . ASP A 1 100 ? -4.374 5.404 -3.608 1.00 96.06 100 ASP A O 1
ATOM 743 N N . TYR A 1 101 ? -4.266 7.623 -3.294 1.00 95.44 101 TYR A N 1
ATOM 744 C CA . TYR A 1 101 ? -4.517 7.594 -1.854 1.00 95.44 101 TYR A CA 1
ATOM 745 C C . TYR A 1 101 ? -5.397 8.770 -1.428 1.00 95.44 101 TYR A C 1
ATOM 747 O O . TYR A 1 101 ? -5.457 9.795 -2.109 1.00 95.44 101 TYR A O 1
ATOM 755 N N . ASP A 1 102 ? -6.092 8.612 -0.305 1.00 95.44 102 ASP A N 1
ATOM 756 C CA . ASP A 1 102 ? -6.782 9.712 0.365 1.00 95.44 102 ASP A CA 1
ATOM 757 C C . ASP A 1 102 ? -5.744 10.632 1.023 1.00 95.44 102 ASP A C 1
ATOM 759 O O . ASP A 1 102 ? -4.852 10.161 1.728 1.00 95.44 102 ASP A O 1
ATOM 763 N N . ALA A 1 103 ? -5.842 11.943 0.792 1.00 94.12 103 ALA A N 1
ATOM 764 C CA . ALA A 1 103 ? -4.919 12.926 1.353 1.00 94.12 103 ALA A CA 1
ATOM 765 C C . ALA A 1 103 ? -5.065 13.100 2.878 1.00 94.12 103 ALA A C 1
ATOM 767 O O . ALA A 1 103 ? -4.211 13.742 3.498 1.00 94.12 103 ALA A O 1
ATOM 768 N N . GLN A 1 104 ? -6.114 12.542 3.490 1.00 94.31 104 GLN A N 1
ATOM 769 C CA . GLN A 1 104 ? -6.247 12.477 4.939 1.00 94.31 104 GLN A CA 1
ATOM 770 C C . GLN A 1 104 ? -5.152 11.587 5.551 1.00 94.31 104 GLN A C 1
ATOM 772 O O . GLN A 1 104 ? -5.061 10.390 5.278 1.00 94.31 104 GLN A O 1
ATOM 777 N N . VAL A 1 105 ? -4.327 12.179 6.418 1.00 93.62 105 VAL A N 1
ATOM 778 C CA . VAL A 1 105 ? -3.311 11.451 7.188 1.00 93.62 105 VAL A CA 1
ATOM 779 C C . VAL A 1 105 ? -4.013 10.584 8.233 1.00 93.62 105 VAL A C 1
ATOM 781 O O . VAL A 1 105 ? -4.736 11.110 9.076 1.00 93.62 105 VAL A O 1
ATOM 784 N N . LEU A 1 106 ? -3.783 9.271 8.192 1.00 92.69 106 LEU A N 1
ATOM 785 C CA . LEU A 1 106 ? -4.300 8.335 9.194 1.00 92.69 106 LEU A CA 1
ATOM 786 C C . LEU A 1 106 ? -3.468 8.383 10.478 1.00 92.69 106 LEU A C 1
ATOM 788 O O . LEU A 1 106 ? -4.015 8.353 11.573 1.00 92.69 106 LEU A O 1
ATOM 792 N N . SER A 1 107 ? -2.144 8.451 10.347 1.00 92.25 107 SER A N 1
ATOM 793 C CA . SER A 1 107 ? -1.204 8.590 11.461 1.00 92.25 107 SER A CA 1
ATOM 794 C C . SER A 1 107 ? 0.119 9.177 10.956 1.00 92.25 107 SER A C 1
ATOM 796 O O . SER A 1 107 ? 0.438 9.059 9.769 1.00 92.25 107 SER A O 1
ATOM 798 N N . SER A 1 108 ? 0.860 9.863 11.826 1.00 91.19 108 SER A N 1
ATOM 799 C CA . SER A 1 108 ? 2.071 10.611 11.475 1.00 91.19 108 SER A CA 1
ATOM 800 C C . SER A 1 108 ? 3.075 10.553 12.619 1.00 91.19 108 SER A C 1
ATOM 802 O O . SER A 1 108 ? 2.899 11.257 13.612 1.00 91.19 108 SER A O 1
ATOM 804 N N . GLU A 1 109 ? 4.169 9.824 12.436 1.00 89.31 109 GLU A N 1
ATOM 805 C CA . GLU A 1 109 ? 5.125 9.522 13.502 1.00 89.31 109 GLU A CA 1
ATOM 806 C C . GLU A 1 109 ? 6.565 9.723 13.020 1.00 89.31 109 GLU A C 1
ATOM 808 O O . GLU A 1 109 ? 6.869 9.532 11.844 1.00 89.31 109 GLU A O 1
ATOM 813 N N . ASN A 1 110 ? 7.473 10.113 13.919 1.00 83.06 110 ASN A N 1
ATOM 814 C CA . ASN A 1 110 ? 8.920 10.180 13.622 1.00 83.06 110 ASN A CA 1
ATOM 815 C C . ASN A 1 110 ? 9.616 8.818 13.789 1.00 83.06 110 ASN A C 1
ATOM 817 O O . ASN A 1 110 ? 10.835 8.705 13.681 1.00 83.06 110 ASN A O 1
ATOM 821 N N . MET A 1 111 ? 8.829 7.794 14.104 1.00 73.31 111 MET A N 1
ATOM 822 C CA . MET A 1 111 ? 9.248 6.428 14.353 1.00 73.31 111 MET A CA 1
ATOM 823 C C . MET A 1 111 ? 8.368 5.482 13.538 1.00 73.31 111 MET A C 1
ATOM 825 O O . MET A 1 111 ? 7.411 5.887 12.881 1.00 73.31 111 MET A O 1
ATOM 829 N N . SER A 1 112 ? 8.697 4.201 13.589 1.00 76.19 112 SER A N 1
ATOM 830 C CA . SER A 1 112 ? 7.994 3.140 12.878 1.00 76.19 112 SER A CA 1
ATOM 831 C C . SER A 1 112 ? 6.786 2.567 13.611 1.00 76.19 112 SER A C 1
ATOM 833 O O . SER A 1 112 ? 6.149 1.637 13.120 1.00 76.19 112 SER A O 1
ATOM 835 N N . PHE A 1 113 ? 6.471 3.138 14.770 1.00 78.56 113 PHE A N 1
ATOM 836 C CA . PHE A 1 113 ? 5.373 2.723 15.618 1.00 78.56 113 PHE A CA 1
ATOM 837 C C . PHE A 1 113 ? 4.224 3.720 15.503 1.00 78.56 113 PHE A C 1
ATOM 839 O O . PHE A 1 113 ? 4.370 4.873 15.905 1.00 78.56 113 PHE A O 1
ATOM 846 N N . PHE A 1 114 ? 3.087 3.273 14.975 1.00 82.12 114 PHE A N 1
ATOM 847 C CA . PHE A 1 114 ? 1.900 4.091 14.750 1.00 82.12 114 PHE A CA 1
ATOM 848 C C . PHE A 1 114 ? 0.798 3.698 15.724 1.00 82.12 114 PHE A C 1
ATOM 850 O O . PHE A 1 114 ?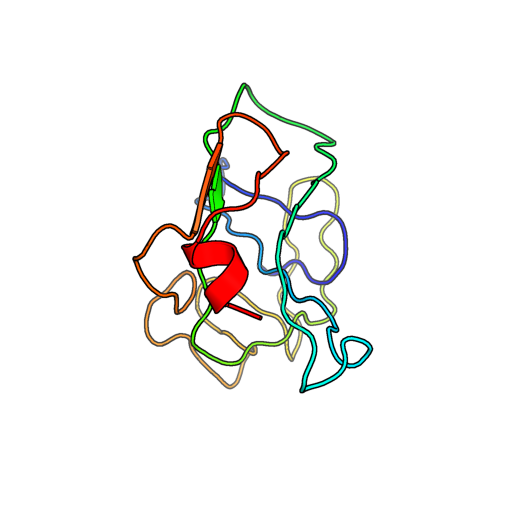 0.251 2.591 15.671 1.00 82.12 114 PHE A O 1
ATOM 857 N N . TRP A 1 115 ? 0.456 4.641 16.598 1.00 77.94 115 TRP A N 1
ATOM 858 C CA . TRP A 1 115 ? -0.636 4.485 17.546 1.00 77.94 115 TRP A CA 1
ATOM 859 C C . TRP A 1 115 ? -2.001 4.566 16.866 1.00 77.94 115 TRP A C 1
ATOM 861 O O . TRP A 1 115 ? -2.163 5.156 15.794 1.00 77.94 115 TRP A O 1
ATOM 871 N N . SER A 1 116 ? -2.988 3.996 17.555 1.00 83.31 116 SER A N 1
ATOM 872 C CA . SER A 1 116 ? -4.393 4.070 17.176 1.00 83.31 116 SER A CA 1
ATOM 873 C C . SER A 1 116 ? -4.848 5.520 17.062 1.00 83.31 116 SER A C 1
ATOM 875 O O . SER A 1 116 ? -4.666 6.324 17.978 1.00 83.31 116 SER A O 1
ATOM 877 N N . THR A 1 117 ? -5.481 5.837 15.938 1.00 83.44 117 THR A N 1
ATOM 878 C CA . THR A 1 117 ? -6.199 7.092 15.714 1.00 83.44 117 THR A CA 1
ATOM 879 C C . THR A 1 117 ? -7.642 6.774 15.314 1.00 83.44 117 THR A C 1
ATOM 881 O O . THR A 1 117 ? -7.908 5.692 14.771 1.00 83.44 117 THR A O 1
ATOM 884 N N . PRO A 1 118 ? -8.602 7.692 15.531 1.00 82.94 118 PRO A N 1
ATOM 885 C CA . PRO A 1 118 ? -9.969 7.517 15.040 1.00 82.94 118 PRO A CA 1
ATOM 886 C C . PRO A 1 118 ? -10.038 7.216 13.535 1.00 82.94 118 PRO A C 1
ATOM 888 O O . PRO A 1 118 ? -10.913 6.481 13.080 1.00 82.94 118 PRO A O 1
ATOM 891 N N . GLU A 1 119 ? -9.120 7.778 12.754 1.00 83.50 119 GLU A N 1
ATOM 892 C CA . GLU A 1 119 ? -8.996 7.582 11.312 1.00 83.50 119 GLU A CA 1
ATOM 893 C C . GLU A 1 119 ? -8.497 6.178 10.956 1.00 83.50 119 GLU A C 1
ATOM 895 O O . GLU A 1 119 ? -9.011 5.552 10.023 1.00 83.50 119 GLU A O 1
ATOM 900 N N . LEU A 1 120 ? -7.531 5.658 11.717 1.00 81.69 120 LEU A N 1
ATOM 901 C CA . LEU A 1 120 ? -6.998 4.313 11.522 1.00 81.69 120 LEU A CA 1
ATOM 902 C C . LEU A 1 120 ? -8.061 3.245 11.816 1.00 81.69 120 LEU A C 1
ATOM 904 O O . LEU A 1 120 ? -8.190 2.285 11.060 1.00 81.69 120 LEU A O 1
ATOM 908 N N . ILE A 1 121 ? -8.888 3.457 12.845 1.00 82.44 121 ILE A N 1
ATOM 909 C CA . ILE A 1 121 ? -10.001 2.560 13.197 1.00 82.44 121 ILE A CA 1
ATOM 910 C C . ILE A 1 121 ? -11.062 2.515 12.087 1.00 82.44 121 ILE A C 1
ATOM 912 O O . ILE A 1 121 ? -11.533 1.441 11.733 1.00 82.44 121 ILE A O 1
ATOM 916 N N . LYS A 1 122 ? -11.417 3.664 11.493 1.00 77.38 122 LYS A N 1
ATOM 917 C CA . LYS A 1 122 ? -12.434 3.761 10.420 1.00 77.38 122 LYS A CA 1
ATOM 918 C C . LYS A 1 122 ? -12.037 3.085 9.104 1.00 77.38 122 LYS A C 1
ATOM 920 O O . LYS A 1 122 ? -12.846 3.023 8.182 1.00 77.38 122 LYS A O 1
ATOM 925 N N . THR A 1 123 ? -10.780 2.675 8.981 1.00 64.69 123 THR A N 1
ATOM 926 C CA . THR A 1 123 ? -10.226 2.093 7.756 1.00 64.69 123 THR A CA 1
ATOM 927 C C . THR A 1 123 ? -10.449 0.574 7.687 1.00 64.69 123 THR A C 1
ATOM 929 O O . THR A 1 123 ? -10.353 0.028 6.583 1.00 64.69 123 THR A O 1
ATOM 932 N N . VAL A 1 124 ? -10.763 -0.072 8.821 1.00 60.00 124 VAL A N 1
ATOM 933 C CA . VAL A 1 124 ? -11.065 -1.513 8.940 1.00 60.00 124 VAL A CA 1
ATOM 934 C C . VAL A 1 124 ? -12.482 -1.826 8.470 1.00 60.00 124 VAL A C 1
ATOM 936 O O . VAL A 1 124 ? -13.401 -1.048 8.811 1.00 60.00 124 VAL A O 1
#